Protein AF-A0A1W2CJZ3-F1 (afdb_monomer_lite)

pLDDT: mean 82.36, std 19.05, range [42.72, 98.31]

Organism: Kibdelosporangium aridum (NCBI:txid2030)

Sequence (110 aa):
MRRKLAALVASVISVGTIMIGLPASARDLPPPYCDAYRYSILAGQGISVFCDYLPYPPYLYRVVAHCAAGSSFWYELGYWVEPGFGPSSAECQGGLLSVARVVGYHVDER

Structure (mmCIF, N/CA/C/O backbone):
data_AF-A0A1W2CJZ3-F1
#
_entry.id   AF-A0A1W2CJZ3-F1
#
loop_
_atom_site.group_PDB
_atom_site.id
_atom_site.type_symbol
_atom_site.label_atom_id
_atom_site.label_alt_id
_atom_site.label_comp_id
_atom_site.label_asym_id
_atom_site.label_entity_id
_atom_site.label_seq_id
_atom_site.pdbx_PDB_ins_code
_atom_site.Cartn_x
_atom_site.Cartn_y
_atom_site.Cartn_z
_atom_site.occupancy
_atom_site.B_iso_or_equiv
_atom_site.auth_seq_id
_atom_site.auth_comp_id
_atom_site.auth_asym_id
_atom_site.auth_atom_id
_atom_site.pdbx_PDB_model_num
ATOM 1 N N . MET A 1 1 ? -65.557 4.217 38.313 1.00 42.72 1 MET A N 1
ATOM 2 C CA . MET A 1 1 ? -66.080 2.884 37.924 1.00 42.72 1 MET A CA 1
ATOM 3 C C . MET A 1 1 ? -66.095 2.755 36.403 1.00 42.72 1 MET A C 1
ATOM 5 O O . MET A 1 1 ? -66.741 3.588 35.786 1.00 42.72 1 MET A O 1
ATOM 9 N N . ARG A 1 2 ? -65.429 1.720 35.850 1.00 43.03 2 ARG A N 1
ATOM 10 C CA . ARG A 1 2 ? -65.629 0.999 34.555 1.00 43.03 2 ARG A CA 1
ATOM 11 C C . ARG A 1 2 ? -64.253 0.556 34.013 1.00 43.03 2 ARG A C 1
ATOM 13 O O . ARG A 1 2 ? -63.456 1.393 33.635 1.00 43.03 2 ARG A O 1
ATOM 20 N N . ARG A 1 3 ? -63.850 -0.687 34.322 1.00 46.97 3 ARG A N 1
ATOM 21 C CA . ARG A 1 3 ? -63.852 -1.905 33.463 1.00 46.97 3 ARG A CA 1
ATOM 22 C C . ARG A 1 3 ? -62.610 -1.955 32.549 1.00 46.97 3 ARG A C 1
ATOM 24 O O . ARG A 1 3 ? -62.502 -1.138 31.657 1.00 46.97 3 ARG A O 1
ATOM 31 N N . LYS A 1 4 ? -61.572 -2.724 32.906 1.00 43.94 4 LYS A N 1
ATOM 32 C CA . LYS A 1 4 ? -61.322 -4.176 32.672 1.00 43.94 4 LYS A CA 1
ATOM 33 C C . LYS A 1 4 ? -60.447 -4.419 31.417 1.00 43.94 4 LYS A C 1
ATOM 35 O O . LYS A 1 4 ? -60.935 -4.281 30.311 1.00 43.94 4 LYS A O 1
ATOM 40 N N . LEU A 1 5 ? -59.192 -4.805 31.683 1.00 55.06 5 LEU A N 1
ATOM 41 C CA . LEU A 1 5 ? -58.368 -5.885 31.097 1.00 55.06 5 LEU A CA 1
ATOM 42 C C . LEU A 1 5 ? -58.292 -6.137 29.567 1.00 55.06 5 LEU A C 1
ATOM 44 O O . LEU A 1 5 ? -59.279 -6.510 28.948 1.00 55.06 5 LEU A O 1
ATOM 48 N N . ALA A 1 6 ? -57.023 -6.192 29.119 1.00 47.50 6 ALA A N 1
ATOM 49 C CA . ALA A 1 6 ? -56.370 -7.230 28.290 1.00 47.50 6 ALA A CA 1
ATOM 50 C C . ALA A 1 6 ? -56.423 -7.180 26.745 1.00 47.50 6 ALA A C 1
ATOM 52 O O . ALA A 1 6 ? -57.496 -7.189 26.157 1.00 47.50 6 ALA A O 1
ATOM 53 N N . ALA A 1 7 ? -55.227 -7.252 26.127 1.00 50.38 7 ALA A N 1
ATOM 54 C CA . ALA A 1 7 ? -54.769 -8.231 25.106 1.00 50.38 7 ALA A CA 1
ATOM 55 C C . ALA A 1 7 ? -53.550 -7.638 24.348 1.00 50.38 7 ALA A C 1
ATOM 57 O O . ALA A 1 7 ? -53.661 -6.585 23.738 1.00 50.38 7 ALA A O 1
ATOM 58 N N . LEU A 1 8 ? -52.310 -8.080 24.598 1.00 47.00 8 LEU A N 1
ATOM 59 C CA . LEU A 1 8 ? -51.578 -9.183 23.940 1.00 47.00 8 LEU A CA 1
ATOM 60 C C . LEU A 1 8 ? -51.325 -9.009 22.421 1.00 47.00 8 LEU A C 1
ATOM 62 O O . LEU A 1 8 ? -52.193 -9.280 21.606 1.00 47.00 8 LEU A O 1
ATOM 66 N N . VAL A 1 9 ? -50.073 -8.625 22.118 1.00 51.00 9 VAL A N 1
ATOM 67 C CA . VAL A 1 9 ? -49.121 -9.194 21.132 1.00 51.00 9 VAL A CA 1
ATOM 68 C C . VAL A 1 9 ? -49.559 -9.371 19.670 1.00 51.00 9 VAL A C 1
ATOM 70 O O . VAL A 1 9 ? -50.366 -10.232 19.351 1.00 51.00 9 VAL A O 1
ATOM 73 N N . ALA A 1 10 ? -48.816 -8.721 18.766 1.00 47.12 10 ALA A N 1
ATOM 74 C CA . ALA A 1 10 ? -48.347 -9.354 17.531 1.00 47.12 10 ALA A CA 1
ATOM 75 C C . ALA A 1 10 ? -47.048 -8.677 17.064 1.00 47.12 10 ALA A C 1
ATOM 77 O O . ALA A 1 10 ? -47.034 -7.552 16.568 1.00 47.12 10 ALA A O 1
ATOM 78 N N . SER A 1 11 ? -45.942 -9.379 17.284 1.00 53.19 11 SER A N 1
ATOM 79 C CA . SER A 1 11 ? -44.622 -9.096 16.738 1.00 53.19 11 SER A CA 1
ATOM 80 C C . SER A 1 11 ? -44.643 -9.222 15.215 1.00 53.19 11 SER A C 1
ATOM 82 O O . SER A 1 11 ? -44.930 -10.304 14.703 1.00 53.19 11 SER A O 1
ATOM 84 N N . VAL A 1 12 ? -44.264 -8.172 14.492 1.00 53.59 12 VAL A N 1
ATOM 85 C CA . VAL A 1 12 ? -43.837 -8.310 13.094 1.00 53.59 12 VAL A CA 1
ATOM 86 C C . VAL A 1 12 ? -42.325 -8.144 13.083 1.00 53.59 12 VAL A C 1
ATOM 88 O O . VAL A 1 12 ? -41.792 -7.053 12.907 1.00 53.59 12 VAL A O 1
ATOM 91 N N . ILE A 1 13 ? -41.626 -9.246 13.361 1.00 52.94 13 ILE A N 1
ATOM 92 C CA . ILE A 1 13 ? -40.206 -9.365 13.035 1.00 52.94 13 ILE A CA 1
ATOM 93 C C . ILE A 1 13 ? -40.178 -9.558 11.525 1.00 52.94 13 ILE A C 1
ATOM 95 O O . ILE A 1 13 ? -40.340 -10.668 11.021 1.00 52.94 13 ILE A O 1
ATOM 99 N N . SER A 1 14 ? -40.047 -8.453 10.798 1.00 52.81 14 SER A N 1
ATOM 100 C CA . SER A 1 14 ? -39.693 -8.493 9.388 1.00 52.81 14 SER A CA 1
ATOM 101 C C . SER A 1 14 ? -38.307 -9.120 9.302 1.00 52.81 14 SER A C 1
ATOM 103 O O . SER A 1 14 ? -37.298 -8.449 9.515 1.00 52.81 14 SER A O 1
ATOM 105 N N . VAL A 1 15 ? -38.259 -10.426 9.038 1.00 52.69 15 VAL A N 1
ATOM 106 C CA . VAL A 1 15 ? -37.045 -11.136 8.633 1.00 52.69 15 VAL A CA 1
ATOM 107 C C . VAL A 1 15 ? -36.711 -10.640 7.228 1.00 52.69 15 VA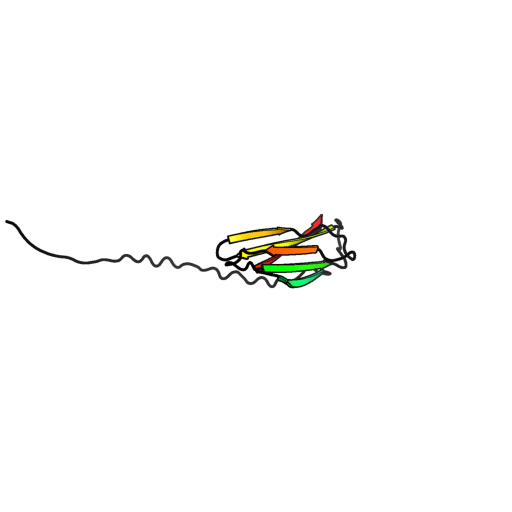L A C 1
ATOM 109 O O . VAL A 1 15 ? -36.978 -11.293 6.225 1.00 52.69 15 VAL A O 1
ATOM 112 N N . GLY A 1 16 ? -36.188 -9.417 7.153 1.00 52.91 16 GLY A N 1
ATOM 113 C CA . GLY A 1 16 ? -35.428 -8.973 6.005 1.00 52.91 16 GLY A CA 1
ATOM 114 C C . GLY A 1 16 ? -34.202 -9.862 5.974 1.00 52.91 16 GLY A C 1
ATOM 115 O O . GLY A 1 16 ? -33.357 -9.780 6.861 1.00 52.91 16 GLY A O 1
ATOM 116 N N . THR A 1 17 ? -34.156 -10.770 5.008 1.00 55.91 17 THR A N 1
ATOM 117 C CA . THR A 1 17 ? -32.970 -11.550 4.681 1.00 55.91 17 THR A CA 1
ATOM 118 C C . THR A 1 17 ? -31.823 -10.576 4.458 1.00 55.91 17 THR A C 1
ATOM 120 O O . THR A 1 17 ? -31.705 -9.970 3.392 1.00 55.91 17 THR A O 1
ATOM 123 N N . ILE A 1 18 ? -31.009 -10.382 5.495 1.00 57.59 18 ILE A N 1
ATOM 124 C CA . ILE A 1 18 ? -29.726 -9.710 5.390 1.00 57.59 18 ILE A CA 1
ATOM 125 C C . ILE A 1 18 ? -28.907 -10.637 4.502 1.00 57.59 18 ILE A C 1
ATOM 127 O O . ILE A 1 18 ? -28.397 -11.662 4.952 1.00 57.59 18 ILE A O 1
ATOM 131 N N . MET A 1 19 ? -28.845 -10.311 3.214 1.00 51.09 19 MET A N 1
ATOM 132 C CA . MET A 1 19 ? -27.835 -10.846 2.319 1.00 51.09 19 MET A CA 1
ATOM 133 C C . MET A 1 19 ? -26.515 -10.281 2.832 1.00 51.09 19 MET A C 1
ATOM 135 O O . MET A 1 19 ? -26.064 -9.225 2.394 1.00 51.09 19 MET A O 1
ATOM 139 N N . ILE A 1 20 ? -25.935 -10.939 3.839 1.00 57.19 20 ILE A N 1
ATOM 140 C CA . ILE A 1 20 ? -24.546 -10.731 4.220 1.00 57.19 20 ILE A CA 1
ATOM 141 C C . ILE A 1 20 ? -23.776 -11.281 3.026 1.00 57.19 20 ILE A C 1
ATOM 143 O O . ILE A 1 20 ? -23.480 -12.473 2.959 1.00 57.19 20 ILE A O 1
ATOM 147 N N . GLY A 1 21 ? -23.563 -10.435 2.017 1.00 51.84 21 GLY A N 1
ATOM 148 C CA . GLY A 1 21 ? -22.595 -10.716 0.979 1.00 51.84 21 GLY A CA 1
ATOM 149 C C . GLY A 1 21 ? -21.290 -10.962 1.712 1.00 51.84 21 GLY A C 1
ATOM 150 O O . GLY A 1 21 ? -20.707 -10.032 2.265 1.00 51.84 21 GLY A O 1
ATOM 151 N N . LEU A 1 22 ? -20.889 -12.230 1.807 1.00 50.12 22 LEU A N 1
ATOM 152 C CA . LEU A 1 22 ? -19.534 -12.573 2.199 1.00 50.12 22 LEU A CA 1
ATOM 153 C C . LEU A 1 22 ? -18.633 -11.714 1.310 1.00 50.12 22 LEU A C 1
ATOM 155 O O . LEU A 1 22 ? -18.875 -11.692 0.096 1.00 50.12 22 LEU A O 1
ATOM 159 N N . PRO A 1 23 ? -17.653 -10.979 1.864 1.00 55.16 23 PRO A N 1
ATOM 160 C CA . PRO A 1 23 ? -16.684 -10.329 1.010 1.00 55.16 23 PRO A CA 1
ATOM 161 C C . PRO A 1 23 ? -16.099 -11.457 0.174 1.00 55.16 23 PRO A C 1
ATOM 163 O O . PRO A 1 23 ? -15.552 -12.420 0.725 1.00 55.16 23 PRO A O 1
ATOM 166 N N . ALA A 1 24 ? -16.321 -11.401 -1.142 1.00 48.66 24 ALA A N 1
ATOM 167 C CA . ALA A 1 24 ? -15.631 -12.277 -2.061 1.00 48.66 24 ALA A CA 1
ATOM 168 C C . ALA A 1 24 ? -14.168 -12.112 -1.684 1.00 48.66 24 ALA A C 1
ATOM 170 O O . ALA A 1 24 ? -13.629 -11.009 -1.765 1.00 48.66 24 ALA A O 1
ATOM 171 N N . SER A 1 2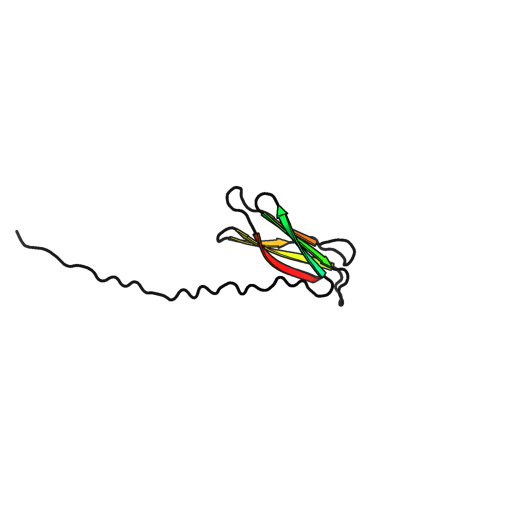5 ? -13.586 -13.163 -1.112 1.00 49.22 25 SER A N 1
ATOM 172 C CA . SER A 1 25 ? -12.197 -13.152 -0.697 1.00 49.22 25 SER A CA 1
ATOM 173 C C . SER A 1 25 ? -11.419 -13.189 -1.997 1.00 49.22 25 SER A C 1
ATOM 175 O O . SER A 1 25 ? -11.038 -14.255 -2.476 1.00 49.22 25 SER A O 1
ATOM 177 N N . ALA A 1 26 ? -11.311 -12.026 -2.639 1.00 48.53 26 ALA A N 1
ATOM 178 C CA . ALA A 1 26 ? -10.367 -11.794 -3.696 1.00 48.53 26 ALA A CA 1
ATOM 179 C C . ALA A 1 26 ? -9.042 -12.205 -3.077 1.00 48.53 26 ALA A C 1
ATOM 181 O O . ALA A 1 26 ? -8.589 -11.634 -2.085 1.00 48.53 26 ALA A O 1
ATOM 182 N N . ARG A 1 27 ? -8.493 -13.311 -3.575 1.00 53.94 27 ARG A N 1
ATOM 183 C CA . ARG A 1 27 ? -7.098 -13.614 -3.328 1.00 53.94 27 ARG A CA 1
ATOM 184 C C . ARG A 1 27 ? -6.365 -12.363 -3.778 1.00 53.94 27 ARG A C 1
ATOM 186 O O . ARG A 1 27 ? -6.470 -11.989 -4.942 1.00 53.94 27 ARG A O 1
ATOM 193 N N . ASP A 1 28 ? -5.716 -11.734 -2.817 1.00 67.75 28 ASP A N 1
ATOM 194 C CA . ASP A 1 28 ? -4.714 -10.692 -2.960 1.00 67.75 28 ASP A CA 1
ATOM 195 C C . ASP A 1 28 ? -3.581 -11.236 -3.842 1.00 67.75 28 ASP A C 1
ATOM 197 O O . ASP A 1 28 ? -2.536 -11.671 -3.362 1.00 67.75 28 ASP A O 1
ATOM 201 N N . LEU A 1 29 ? -3.859 -11.378 -5.135 1.00 79.50 29 LEU A N 1
ATOM 202 C CA . LEU A 1 29 ? -2.907 -11.869 -6.106 1.00 79.50 29 LEU A CA 1
ATOM 203 C C . LEU A 1 29 ? -2.147 -10.643 -6.601 1.00 79.50 29 LEU A C 1
ATOM 205 O O . LEU A 1 29 ? -2.781 -9.735 -7.151 1.00 79.50 29 LEU A O 1
ATOM 209 N N . PRO A 1 30 ? -0.825 -10.584 -6.394 1.00 84.12 30 PRO A N 1
ATOM 210 C CA . PRO A 1 30 ? -0.062 -9.461 -6.887 1.00 84.12 30 PRO A CA 1
ATOM 211 C C . PRO A 1 30 ? -0.155 -9.387 -8.414 1.00 84.12 30 PRO A C 1
ATOM 213 O O . PRO A 1 30 ? -0.350 -10.414 -9.078 1.00 84.12 30 PRO A O 1
ATOM 216 N N . PRO A 1 31 ? -0.030 -8.174 -8.980 1.00 84.81 31 PRO A N 1
ATOM 217 C CA . PRO A 1 31 ? 0.134 -8.020 -10.415 1.00 84.81 31 PRO A CA 1
ATOM 218 C C . PRO A 1 31 ? 1.304 -8.878 -10.930 1.00 84.81 31 PRO A C 1
ATOM 220 O O . PRO A 1 31 ? 2.222 -9.191 -10.166 1.00 84.81 31 PRO A O 1
ATOM 223 N N . PRO A 1 32 ? 1.307 -9.263 -12.218 1.00 87.12 32 PRO A N 1
ATOM 224 C CA . PRO A 1 32 ? 2.454 -9.934 -12.818 1.00 87.12 32 PRO A CA 1
ATOM 225 C C . PRO A 1 32 ? 3.750 -9.157 -12.559 1.00 87.12 32 PRO A C 1
ATOM 227 O O . PRO A 1 32 ? 3.747 -7.933 -12.642 1.00 87.12 32 PRO A O 1
ATOM 230 N N . TYR A 1 33 ? 4.846 -9.874 -12.290 1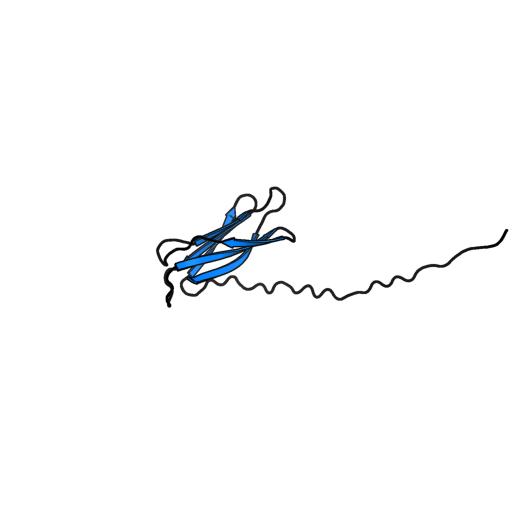.00 90.25 33 TYR A N 1
ATOM 231 C CA . TYR A 1 33 ? 6.170 -9.300 -11.981 1.00 90.25 33 TYR A CA 1
ATOM 232 C C . TYR A 1 33 ? 6.250 -8.501 -10.674 1.00 90.25 33 TYR A C 1
ATOM 234 O O . TYR A 1 33 ? 7.244 -7.813 -10.435 1.00 90.25 33 TYR A O 1
ATOM 242 N N . CYS A 1 34 ? 5.225 -8.609 -9.829 1.00 92.50 34 CYS A N 1
ATOM 243 C CA . CYS A 1 34 ? 5.236 -8.073 -8.485 1.00 92.50 34 CYS A CA 1
ATOM 244 C C . CYS A 1 34 ? 5.071 -9.188 -7.453 1.00 92.50 34 CYS A C 1
ATOM 246 O O . CYS A 1 34 ? 4.331 -10.151 -7.655 1.00 92.50 34 CYS A O 1
ATOM 248 N N . ASP A 1 35 ? 5.699 -8.988 -6.305 1.00 94.75 35 ASP A N 1
ATOM 249 C CA . ASP A 1 35 ? 5.508 -9.761 -5.092 1.00 94.75 35 ASP A CA 1
ATOM 250 C C . ASP A 1 35 ? 4.913 -8.860 -4.014 1.00 94.75 35 ASP A C 1
ATOM 252 O O . ASP A 1 35 ? 5.245 -7.679 -3.899 1.00 94.75 35 ASP A O 1
ATOM 256 N N . ALA A 1 36 ? 4.022 -9.419 -3.201 1.00 95.38 36 ALA A N 1
ATOM 257 C CA . ALA A 1 36 ? 3.398 -8.706 -2.099 1.00 95.38 36 ALA A CA 1
ATOM 258 C C . ALA A 1 36 ? 3.533 -9.505 -0.808 1.00 95.38 36 ALA A C 1
ATOM 260 O O . ALA A 1 36 ? 3.223 -10.697 -0.766 1.00 95.38 36 ALA A O 1
ATOM 261 N N . TYR A 1 37 ? 3.944 -8.835 0.266 1.00 94.69 37 TYR A N 1
ATOM 262 C CA . TYR A 1 37 ? 3.983 -9.423 1.596 1.00 94.69 37 TYR A CA 1
ATOM 263 C C . TYR A 1 37 ? 3.259 -8.533 2.603 1.00 94.69 37 TYR A C 1
ATOM 265 O O . TYR A 1 37 ? 3.420 -7.313 2.647 1.00 94.69 37 TYR A O 1
ATOM 273 N N . ARG A 1 38 ? 2.445 -9.168 3.446 1.00 95.94 38 ARG A N 1
ATOM 274 C CA . ARG A 1 38 ? 1.803 -8.516 4.588 1.00 95.94 38 ARG A CA 1
ATOM 275 C C . ARG A 1 38 ? 2.662 -8.726 5.830 1.00 95.94 38 ARG A C 1
ATOM 277 O O . ARG A 1 38 ? 3.227 -9.803 6.018 1.00 95.94 38 ARG A O 1
ATOM 284 N N . TYR A 1 39 ? 2.728 -7.723 6.692 1.00 96.81 39 TYR A N 1
ATOM 285 C CA . TYR A 1 39 ? 3.476 -7.770 7.944 1.00 96.81 39 TYR A CA 1
ATOM 286 C C . TYR A 1 39 ? 2.660 -7.170 9.090 1.00 96.81 39 TYR A C 1
ATOM 288 O O . TYR A 1 39 ? 1.729 -6.396 8.879 1.00 96.81 39 TYR A O 1
ATOM 296 N N . SER A 1 40 ? 2.972 -7.564 10.322 1.00 96.56 40 SER A N 1
ATOM 297 C CA . SER A 1 40 ? 2.289 -7.058 11.517 1.00 96.56 40 SER A CA 1
ATOM 298 C C . SER A 1 40 ? 3.033 -5.854 12.089 1.00 96.56 40 SER A C 1
ATOM 300 O O . SER A 1 40 ? 4.261 -5.859 12.139 1.00 96.56 40 SER A O 1
ATOM 302 N N . ILE A 1 41 ? 2.287 -4.865 12.579 1.00 95.88 41 ILE A N 1
ATOM 303 C CA . ILE A 1 41 ? 2.806 -3.695 13.302 1.00 95.88 41 ILE A CA 1
ATOM 304 C C . ILE A 1 41 ? 2.037 -3.517 14.615 1.00 95.88 41 ILE A C 1
ATOM 306 O O . ILE A 1 41 ? 1.042 -4.204 14.872 1.00 95.88 41 ILE A O 1
ATOM 310 N N . LEU A 1 42 ? 2.491 -2.610 15.483 1.00 94.50 42 LEU A N 1
ATOM 311 C CA . LEU A 1 42 ? 1.780 -2.327 16.728 1.00 94.50 42 LEU A CA 1
ATOM 312 C C . LEU A 1 42 ? 0.385 -1.769 16.414 1.00 94.50 42 LEU A C 1
ATOM 314 O O . LEU A 1 42 ? 0.265 -0.731 15.773 1.00 94.50 42 LEU A O 1
ATOM 318 N N . ALA A 1 43 ? -0.654 -2.451 16.903 1.00 94.75 43 ALA A N 1
ATOM 319 C CA . ALA A 1 43 ? -2.059 -2.113 16.659 1.00 94.75 43 ALA A CA 1
ATOM 320 C C . ALA A 1 43 ? -2.471 -2.080 15.170 1.00 94.75 43 ALA A C 1
ATOM 322 O O . ALA A 1 43 ? -3.457 -1.430 14.822 1.00 94.75 43 ALA A O 1
ATOM 323 N N . GLY A 1 44 ? -1.780 -2.810 14.289 1.00 96.75 44 GLY A N 1
ATOM 324 C CA . GLY A 1 44 ? -2.075 -2.751 12.859 1.00 96.75 44 GLY A CA 1
ATOM 325 C C . GLY A 1 44 ? -1.466 -3.865 12.014 1.00 96.75 44 GLY A C 1
ATOM 326 O O . GLY A 1 44 ? -0.862 -4.818 12.515 1.00 96.75 44 GLY A O 1
ATOM 327 N N . GLN A 1 45 ? -1.591 -3.696 10.701 1.00 97.88 45 GLN A N 1
ATOM 328 C CA . GLN A 1 45 ? -0.887 -4.486 9.694 1.00 97.88 45 GLN A CA 1
ATOM 329 C C . GLN A 1 45 ? -0.390 -3.576 8.577 1.00 97.88 45 GLN A C 1
ATOM 331 O O . GLN A 1 45 ? -1.065 -2.619 8.208 1.00 97.88 45 GLN A O 1
ATOM 336 N N . GLY A 1 46 ? 0.761 -3.911 8.013 1.00 97.75 46 GLY A N 1
ATOM 337 C CA . GLY A 1 46 ? 1.273 -3.304 6.799 1.00 97.75 46 GLY A CA 1
ATOM 338 C C . GLY A 1 46 ? 1.234 -4.268 5.625 1.00 97.75 46 GLY A C 1
ATOM 339 O O . GLY A 1 46 ? 1.131 -5.491 5.782 1.00 97.75 46 GLY A O 1
ATOM 340 N N . ILE A 1 47 ? 1.326 -3.698 4.435 1.00 97.69 47 ILE A N 1
ATOM 341 C CA . ILE A 1 47 ? 1.591 -4.420 3.202 1.00 97.69 47 ILE A CA 1
ATOM 342 C C . ILE A 1 47 ? 2.716 -3.725 2.459 1.00 97.69 47 ILE A C 1
ATOM 344 O O . ILE A 1 47 ? 2.794 -2.500 2.421 1.00 97.69 47 ILE A O 1
ATOM 348 N N . SER A 1 48 ? 3.586 -4.531 1.879 1.00 97.50 48 SER A N 1
ATOM 349 C CA . SER A 1 48 ? 4.693 -4.083 1.064 1.00 97.50 48 SER A CA 1
ATOM 350 C C . SER A 1 48 ? 4.648 -4.833 -0.254 1.00 97.50 48 SER A C 1
ATOM 352 O O . SER A 1 48 ? 4.488 -6.056 -0.275 1.00 97.50 48 SER A O 1
ATOM 354 N N . VAL A 1 49 ? 4.719 -4.083 -1.346 1.00 96.44 49 VAL A N 1
ATOM 355 C CA . VAL A 1 49 ? 4.701 -4.605 -2.709 1.00 96.44 49 VAL A CA 1
ATOM 356 C C . VAL A 1 49 ? 6.001 -4.216 -3.374 1.00 96.44 49 VAL A C 1
ATOM 358 O O . VAL A 1 49 ? 6.388 -3.050 -3.350 1.00 96.44 49 VAL A O 1
ATOM 361 N N . PHE A 1 50 ? 6.656 -5.196 -3.973 1.00 95.88 50 PHE A N 1
ATOM 362 C CA . PHE A 1 50 ? 7.854 -5.014 -4.765 1.00 95.88 50 PHE A CA 1
ATOM 363 C C . PHE A 1 50 ? 7.570 -5.460 -6.192 1.00 95.88 50 PHE A C 1
ATOM 365 O O . PHE A 1 50 ? 7.103 -6.575 -6.392 1.00 95.88 50 PHE A O 1
ATOM 372 N N . CYS A 1 51 ? 7.839 -4.601 -7.169 1.00 94.12 51 CYS A N 1
ATOM 373 C CA . CYS A 1 51 ? 7.730 -4.941 -8.584 1.00 94.12 51 CYS A CA 1
ATOM 374 C C . CYS A 1 51 ? 9.116 -4.892 -9.228 1.00 94.12 51 CYS A C 1
ATOM 376 O O . CYS A 1 51 ? 9.793 -3.865 -9.157 1.00 94.12 51 CYS A O 1
ATOM 378 N N . ASP A 1 52 ? 9.524 -5.981 -9.878 1.00 92.44 52 ASP A N 1
ATOM 379 C CA . ASP A 1 52 ? 10.785 -6.052 -10.627 1.00 92.44 52 ASP A CA 1
ATOM 380 C C . ASP A 1 52 ? 10.688 -5.319 -11.968 1.00 92.44 52 ASP A C 1
ATOM 382 O O . ASP A 1 52 ? 11.659 -4.743 -12.458 1.00 92.44 52 ASP A O 1
ATOM 386 N N . TYR A 1 53 ? 9.507 -5.356 -12.584 1.00 88.00 53 TYR A N 1
ATOM 387 C CA . TYR A 1 53 ? 9.286 -4.854 -13.931 1.00 88.00 53 TYR A CA 1
ATOM 388 C C . TYR A 1 53 ? 7.822 -4.466 -14.149 1.00 88.00 53 TYR A C 1
ATOM 390 O O . TYR A 1 53 ? 6.924 -5.162 -13.685 1.00 88.00 53 TYR A O 1
ATOM 398 N N . LEU A 1 54 ? 7.581 -3.393 -14.912 1.00 85.50 54 LEU A N 1
ATOM 399 C CA . LEU A 1 54 ? 6.252 -3.022 -15.407 1.00 85.50 54 LEU A CA 1
ATOM 400 C C . LEU A 1 54 ? 6.283 -2.888 -16.939 1.00 85.50 54 LEU A C 1
ATOM 402 O O . LEU A 1 54 ? 7.152 -2.193 -17.472 1.00 85.50 54 LEU A O 1
ATOM 406 N N . PRO A 1 55 ? 5.373 -3.568 -17.665 1.00 79.25 55 PRO A N 1
ATOM 407 C CA . PRO A 1 55 ? 5.465 -3.725 -19.118 1.00 79.25 55 PRO A CA 1
ATOM 408 C C . PRO A 1 55 ? 5.146 -2.468 -19.926 1.00 79.25 55 PRO A C 1
ATOM 410 O O . PRO A 1 55 ? 5.601 -2.349 -21.064 1.00 79.25 55 PRO A O 1
ATOM 413 N N . TYR A 1 56 ? 4.372 -1.539 -19.370 1.00 74.19 56 TYR A N 1
ATOM 414 C CA . TYR A 1 56 ? 3.965 -0.324 -20.062 1.00 74.19 56 TYR A CA 1
ATOM 415 C C . TYR A 1 56 ? 4.345 0.893 -19.236 1.00 74.19 56 TYR A C 1
ATOM 417 O O . TYR A 1 56 ? 4.246 0.838 -18.011 1.00 74.19 56 TYR A O 1
ATOM 425 N N . PRO A 1 57 ? 4.753 2.004 -19.877 1.00 73.25 57 PRO A N 1
ATOM 426 C CA . PRO A 1 57 ? 4.765 3.257 -19.172 1.00 73.25 57 PRO A CA 1
ATOM 427 C C . PRO A 1 57 ? 3.340 3.517 -18.657 1.00 73.25 57 PRO A C 1
ATOM 429 O O . PRO A 1 57 ? 2.369 3.366 -19.407 1.00 73.25 57 PRO A O 1
ATOM 432 N N . PRO A 1 58 ? 3.235 3.922 -17.396 1.00 64.75 58 PRO A N 1
ATOM 433 C CA . PRO A 1 58 ? 4.309 4.646 -16.732 1.00 64.75 58 PRO A CA 1
ATOM 434 C C . PRO A 1 58 ? 5.092 3.866 -15.649 1.00 64.75 58 PRO A C 1
ATOM 436 O O . PRO A 1 58 ? 4.627 2.876 -15.098 1.00 64.75 58 PRO A O 1
ATOM 439 N N . TYR A 1 59 ? 6.342 4.289 -15.408 1.00 82.81 59 TYR A N 1
ATOM 440 C CA . TYR A 1 59 ? 7.362 3.507 -14.687 1.00 82.81 59 TYR A CA 1
ATOM 441 C C . TYR A 1 59 ? 7.366 3.698 -13.169 1.00 82.81 59 TYR A C 1
ATOM 443 O O . TYR A 1 59 ? 8.321 3.272 -12.529 1.00 82.81 59 TYR A O 1
ATOM 451 N N . LEU A 1 60 ? 6.378 4.371 -12.579 1.00 93.38 60 LEU A N 1
ATOM 452 C CA . LEU A 1 60 ? 6.262 4.445 -11.128 1.00 93.38 60 LEU A CA 1
ATOM 453 C C . LEU A 1 60 ? 5.057 3.652 -10.669 1.00 93.38 60 LEU A C 1
ATOM 455 O O . LEU A 1 60 ? 3.985 3.711 -11.268 1.00 93.38 60 LEU A O 1
ATOM 459 N N . TYR A 1 61 ? 5.229 2.968 -9.547 1.00 94.50 61 TYR A N 1
ATOM 460 C CA . TYR A 1 61 ? 4.149 2.256 -8.894 1.00 94.50 61 TYR A CA 1
ATOM 461 C C . TYR A 1 61 ? 4.055 2.614 -7.425 1.00 94.50 61 TYR A C 1
ATOM 463 O O . TYR A 1 61 ? 5.039 2.999 -6.788 1.00 94.50 61 TYR A O 1
ATOM 471 N N . ARG A 1 62 ? 2.855 2.470 -6.873 1.00 96.00 62 ARG A N 1
ATOM 472 C CA . ARG A 1 62 ? 2.653 2.471 -5.426 1.00 96.00 62 ARG A CA 1
ATOM 473 C C . ARG A 1 62 ? 1.611 1.447 -5.029 1.00 96.00 62 ARG A C 1
ATOM 475 O O . ARG A 1 62 ? 0.648 1.218 -5.757 1.00 96.00 62 ARG A O 1
ATOM 482 N N . VAL A 1 63 ? 1.758 0.885 -3.838 1.00 96.62 63 VAL A N 1
ATOM 483 C CA . VAL A 1 63 ? 0.681 0.108 -3.229 1.00 96.62 63 VAL A CA 1
ATOM 484 C C . VAL A 1 63 ? -0.379 1.047 -2.655 1.00 96.62 63 VAL A C 1
ATOM 486 O O . VAL A 1 63 ? -0.064 2.080 -2.064 1.00 96.62 63 VAL A O 1
ATOM 489 N N . VAL A 1 64 ? -1.642 0.666 -2.795 1.00 97.25 64 VAL A N 1
ATOM 490 C CA . VAL A 1 64 ? -2.768 1.271 -2.089 1.00 97.25 64 VAL A CA 1
ATOM 491 C C . VAL A 1 64 ? -3.419 0.193 -1.235 1.00 97.25 64 VAL A C 1
ATOM 493 O O . VAL A 1 64 ? -4.103 -0.701 -1.743 1.00 97.25 64 VAL A O 1
ATOM 496 N N . ALA A 1 65 ? -3.189 0.267 0.073 1.00 97.81 65 ALA A N 1
ATOM 497 C CA . ALA A 1 65 ? -3.731 -0.672 1.042 1.00 97.81 65 ALA A CA 1
ATOM 498 C C . ALA A 1 65 ? -5.185 -0.325 1.366 1.00 97.81 65 ALA A C 1
ATOM 500 O O . ALA A 1 65 ? -5.527 0.831 1.605 1.00 97.81 65 ALA A O 1
ATOM 501 N N . HIS A 1 66 ? -6.048 -1.337 1.391 1.00 97.25 66 HIS A N 1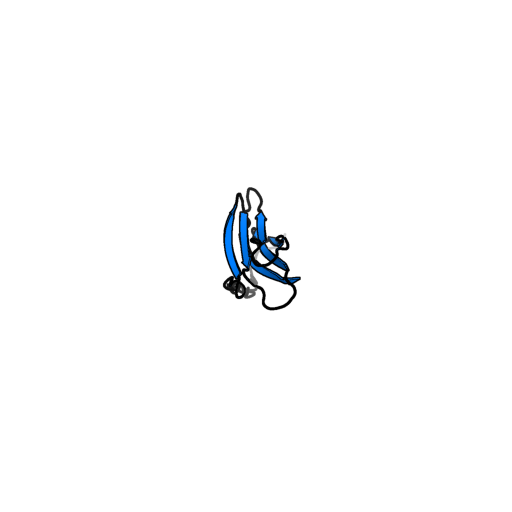
ATOM 502 C CA . HIS A 1 66 ? -7.424 -1.216 1.859 1.00 97.25 66 HIS A CA 1
ATOM 503 C C . HIS A 1 66 ? -7.441 -1.617 3.329 1.00 97.25 66 HIS A C 1
ATOM 505 O O . HIS A 1 66 ? -7.178 -2.773 3.669 1.00 97.25 66 HIS A O 1
ATOM 511 N N . CYS A 1 67 ? -7.728 -0.659 4.198 1.00 97.31 67 CYS A N 1
ATOM 512 C CA . CYS A 1 67 ? -7.646 -0.818 5.639 1.00 97.31 67 CYS A CA 1
ATOM 513 C C . CYS A 1 67 ? -9.031 -0.979 6.257 1.00 97.31 67 CYS A C 1
ATOM 515 O O . CYS A 1 67 ? -9.990 -0.323 5.844 1.00 97.31 67 CYS A O 1
ATOM 517 N N . ALA A 1 68 ? -9.126 -1.830 7.279 1.00 97.00 68 ALA A N 1
ATOM 518 C CA . ALA A 1 68 ? -10.330 -1.951 8.088 1.00 97.00 68 ALA A CA 1
ATOM 519 C C . ALA A 1 68 ? -10.017 -2.081 9.581 1.00 97.00 68 ALA A C 1
ATOM 521 O O . ALA A 1 68 ? -9.104 -2.811 9.975 1.00 97.00 68 ALA A O 1
ATOM 522 N N . ALA A 1 69 ? -10.833 -1.432 10.409 1.00 96.25 69 ALA A N 1
ATOM 523 C CA . ALA A 1 69 ? -10.856 -1.604 11.859 1.00 96.25 69 ALA A CA 1
ATOM 524 C C . ALA A 1 69 ? -12.309 -1.549 12.356 1.00 96.25 69 ALA A C 1
ATOM 526 O O . ALA A 1 69 ? -12.957 -0.501 12.329 1.00 96.25 69 ALA A O 1
ATOM 527 N N . GLY A 1 70 ? -12.850 -2.694 12.782 1.00 91.06 70 GLY A N 1
ATOM 528 C CA . GLY A 1 70 ? -14.269 -2.812 13.129 1.00 91.06 70 GLY A CA 1
ATOM 529 C C . GLY A 1 70 ? -15.172 -2.518 11.926 1.00 91.06 70 GLY A C 1
ATOM 530 O O . GLY A 1 70 ? -15.123 -3.237 10.933 1.00 91.06 70 GLY A O 1
ATOM 531 N N . SER A 1 71 ? -15.993 -1.470 12.026 1.00 91.12 71 SER A N 1
ATOM 532 C CA . SER A 1 71 ? -16.881 -0.992 10.954 1.00 91.12 71 SER A CA 1
ATOM 533 C C . SER A 1 71 ? -16.296 0.162 10.127 1.00 91.12 71 SER A C 1
ATOM 535 O O . SER A 1 71 ? -16.994 0.700 9.270 1.00 91.12 71 SER A O 1
ATOM 537 N N . SER A 1 72 ? -15.059 0.579 10.405 1.00 93.56 72 SER A N 1
ATOM 538 C CA . SER A 1 72 ? -14.379 1.664 9.691 1.00 93.56 72 SER A CA 1
ATOM 539 C C . SER A 1 72 ? -13.526 1.112 8.553 1.00 93.56 72 SER A C 1
ATOM 541 O O . SER A 1 72 ? -12.807 0.132 8.752 1.00 93.56 72 SER A O 1
ATOM 543 N N . PHE A 1 73 ? -13.569 1.781 7.398 1.00 96.25 73 PHE A N 1
ATOM 544 C CA . PHE A 1 73 ? -12.816 1.431 6.191 1.00 96.25 73 PHE A CA 1
ATOM 545 C C . PHE A 1 73 ? -12.150 2.676 5.605 1.00 96.25 73 PHE A C 1
ATOM 547 O O . PHE A 1 73 ? -12.780 3.732 5.533 1.00 96.25 73 PHE A O 1
ATOM 554 N N . TRP A 1 74 ? -10.889 2.559 5.199 1.00 96.94 74 TRP A N 1
ATOM 555 C CA . TRP A 1 74 ? -10.129 3.642 4.571 1.00 96.94 74 TRP A CA 1
ATOM 556 C C . TRP A 1 74 ? -9.017 3.084 3.677 1.00 96.94 74 TRP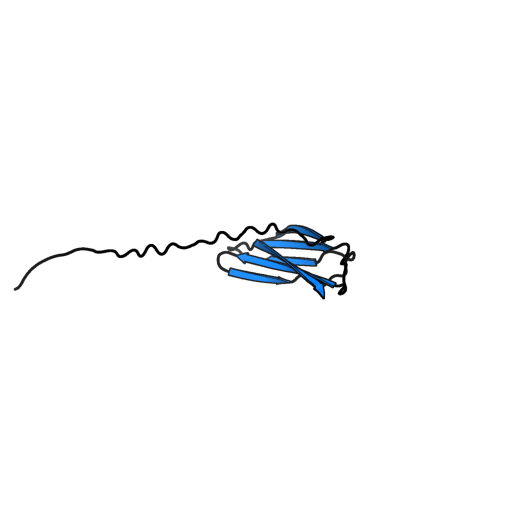 A C 1
ATOM 558 O O . TRP A 1 74 ? -8.842 1.867 3.578 1.00 96.94 74 TRP A O 1
ATOM 568 N N . TYR A 1 75 ? -8.279 3.977 3.022 1.00 97.44 75 TYR A N 1
ATOM 569 C CA . TYR A 1 75 ? -7.138 3.629 2.184 1.00 97.44 75 TYR A CA 1
ATOM 570 C C . TYR A 1 75 ? -5.869 4.263 2.731 1.00 97.44 75 TYR A C 1
ATOM 572 O O . TYR A 1 75 ? -5.895 5.421 3.143 1.00 97.44 75 TYR A O 1
ATOM 580 N N . GLU A 1 76 ? -4.773 3.516 2.673 1.00 98.31 76 GLU A N 1
ATOM 581 C CA . GLU A 1 76 ? -3.433 4.021 2.957 1.00 98.31 76 GLU A CA 1
ATOM 582 C C . GLU A 1 76 ? -2.569 3.893 1.712 1.00 98.31 76 GLU A C 1
ATOM 584 O O . GLU A 1 76 ? -2.634 2.904 0.976 1.00 98.31 76 GLU A O 1
ATOM 589 N N . LEU A 1 77 ? -1.781 4.930 1.457 1.00 98.06 77 LEU A N 1
ATOM 590 C CA . LEU A 1 77 ? -0.998 5.073 0.239 1.00 98.06 77 LEU A CA 1
ATOM 591 C C . LEU A 1 77 ? 0.470 4.803 0.541 1.00 98.06 77 LEU A C 1
ATOM 593 O O . LEU A 1 77 ? 1.046 5.419 1.436 1.00 98.06 77 LEU A O 1
ATOM 597 N N . GLY A 1 78 ? 1.084 3.935 -0.254 1.00 97.62 78 GLY A N 1
ATOM 598 C CA . GLY A 1 78 ? 2.530 3.825 -0.302 1.00 97.62 78 GLY A CA 1
ATOM 599 C C . GLY A 1 78 ? 3.163 4.960 -1.103 1.00 97.62 78 GLY A C 1
ATOM 600 O O . GLY A 1 78 ? 2.494 5.738 -1.795 1.00 97.62 78 GLY A O 1
ATOM 601 N N . TYR A 1 79 ? 4.488 5.038 -1.025 1.00 97.06 79 TYR A N 1
ATOM 602 C CA . TYR A 1 79 ? 5.268 5.945 -1.859 1.00 97.06 79 TYR A CA 1
ATOM 603 C C . TYR A 1 79 ? 5.345 5.443 -3.300 1.00 97.06 79 TYR A C 1
ATOM 605 O O . TYR A 1 79 ? 5.292 4.239 -3.548 1.00 97.06 79 TYR A O 1
ATOM 613 N N . TRP A 1 80 ? 5.490 6.379 -4.236 1.00 96.44 80 TRP A N 1
ATOM 614 C CA . TRP A 1 80 ? 5.821 6.063 -5.621 1.00 96.44 80 TRP A CA 1
ATOM 615 C C . TRP A 1 80 ? 7.265 5.583 -5.710 1.00 96.44 80 TRP A C 1
ATOM 617 O O . TRP A 1 80 ? 8.165 6.247 -5.193 1.00 96.44 80 TRP A O 1
ATOM 627 N N . VAL A 1 81 ? 7.469 4.447 -6.363 1.00 95.44 81 VAL A N 1
ATOM 628 C CA . VAL A 1 81 ? 8.775 3.802 -6.505 1.00 95.44 81 VAL A CA 1
ATOM 629 C C . VAL A 1 81 ? 8.946 3.329 -7.941 1.00 95.44 81 VAL A C 1
ATOM 631 O O . VAL A 1 81 ? 7.975 2.965 -8.601 1.00 95.44 81 VAL A O 1
ATOM 634 N N . GLU A 1 82 ? 10.181 3.338 -8.427 1.00 93.88 82 GLU A N 1
ATOM 635 C CA . GLU A 1 82 ? 10.536 2.727 -9.708 1.00 93.88 82 GLU A CA 1
ATOM 636 C C . GLU A 1 82 ? 10.659 1.199 -9.541 1.00 93.88 82 GLU A C 1
ATOM 638 O O . GLU A 1 82 ? 11.193 0.740 -8.521 1.00 93.88 82 GLU A O 1
ATOM 643 N N . PRO A 1 83 ? 10.194 0.384 -10.508 1.00 93.62 83 PRO A N 1
ATOM 644 C CA . PRO A 1 83 ? 10.434 -1.052 -10.520 1.00 93.62 83 PRO A CA 1
ATOM 645 C C . PRO A 1 83 ? 11.922 -1.375 -10.368 1.00 93.62 83 PRO A C 1
ATOM 647 O O . PRO A 1 83 ? 12.773 -0.751 -11.001 1.00 93.62 83 PRO A O 1
ATOM 650 N N . GLY A 1 84 ? 12.240 -2.325 -9.491 1.00 92.25 84 GLY A N 1
ATOM 651 C CA . GLY A 1 84 ? 13.616 -2.707 -9.163 1.00 92.25 84 GLY A CA 1
ATOM 652 C C . GLY A 1 84 ? 14.350 -1.804 -8.154 1.00 92.25 84 GLY A C 1
ATOM 653 O O . GLY A 1 84 ? 15.441 -2.171 -7.724 1.00 92.25 84 GLY A O 1
ATOM 654 N N . PHE A 1 85 ? 13.779 -0.672 -7.715 1.00 91.50 85 PHE A N 1
ATOM 655 C CA . PHE A 1 85 ? 14.434 0.269 -6.778 1.00 91.50 85 PHE A CA 1
ATOM 656 C C . PHE A 1 85 ? 13.977 0.158 -5.315 1.00 91.50 85 PHE A C 1
ATOM 658 O O . PHE A 1 85 ? 14.402 0.937 -4.460 1.00 91.50 85 PHE A O 1
ATOM 665 N N . GLY A 1 86 ? 13.146 -0.833 -5.005 1.00 92.50 86 GLY A N 1
ATOM 666 C CA . GLY A 1 86 ? 12.664 -1.119 -3.655 1.00 92.50 86 GLY A CA 1
ATOM 667 C C . GLY A 1 86 ? 11.142 -1.204 -3.595 1.00 92.50 86 GLY A C 1
ATOM 668 O O . GLY A 1 86 ? 10.479 -0.969 -4.606 1.00 92.50 86 GLY A O 1
ATOM 669 N N . PRO A 1 87 ? 10.581 -1.596 -2.440 1.00 96.44 87 PRO A N 1
ATOM 670 C CA . PRO A 1 87 ? 9.149 -1.800 -2.314 1.00 96.44 87 PRO A CA 1
ATOM 671 C C . PRO A 1 87 ? 8.387 -0.503 -2.032 1.00 96.44 87 PRO A C 1
ATOM 673 O O . PRO A 1 87 ? 8.874 0.394 -1.340 1.00 96.44 87 PRO A O 1
ATOM 676 N N . SER A 1 88 ? 7.135 -0.459 -2.478 1.00 97.38 88 SER A N 1
ATOM 677 C CA . SER A 1 88 ? 6.134 0.477 -1.974 1.00 97.38 88 SER A CA 1
ATOM 678 C C . SER A 1 88 ? 5.405 -0.161 -0.793 1.00 97.38 88 SER A C 1
ATOM 680 O O . SER A 1 88 ? 4.856 -1.256 -0.925 1.00 97.38 88 SER A O 1
ATOM 682 N N . SER A 1 89 ? 5.384 0.511 0.358 1.00 98.19 89 SER A N 1
ATOM 683 C CA . SER A 1 89 ? 4.749 -0.001 1.580 1.00 98.19 89 SER A CA 1
ATOM 684 C C . SER A 1 89 ? 3.688 0.956 2.105 1.00 98.19 89 SER A C 1
ATOM 686 O O . SER A 1 89 ? 3.888 2.169 2.080 1.00 98.19 89 SER A O 1
ATOM 688 N N . ALA A 1 90 ? 2.591 0.403 2.617 1.00 98.25 90 ALA A N 1
ATOM 689 C CA . ALA A 1 90 ? 1.507 1.136 3.260 1.00 98.25 90 ALA A CA 1
ATOM 690 C C . ALA A 1 90 ? 1.080 0.430 4.553 1.00 98.25 90 ALA A C 1
ATOM 692 O O . ALA A 1 90 ? 1.038 -0.802 4.620 1.00 98.25 90 ALA A O 1
ATOM 693 N N . GLU A 1 91 ? 0.748 1.214 5.577 1.00 98.31 91 GLU A N 1
ATOM 694 C CA . GLU A 1 91 ? 0.482 0.713 6.925 1.00 98.31 91 GLU A CA 1
ATOM 695 C C . GLU A 1 91 ? -0.916 1.086 7.398 1.00 98.31 91 GLU A C 1
ATOM 697 O O . GLU A 1 91 ? -1.236 2.252 7.600 1.00 98.31 91 GLU A O 1
ATOM 702 N N . CYS A 1 92 ? -1.742 0.071 7.638 1.00 97.81 92 CYS A N 1
ATOM 703 C CA . CYS A 1 92 ? -3.023 0.237 8.299 1.00 97.81 92 CYS A CA 1
ATOM 704 C C . CYS A 1 92 ? -2.785 0.300 9.811 1.00 97.81 92 CYS A C 1
ATOM 706 O O . CYS A 1 92 ? -2.736 -0.736 10.483 1.00 97.81 92 CYS A O 1
ATOM 708 N N . GLN A 1 93 ? -2.641 1.514 10.342 1.00 96.75 93 GLN A N 1
ATOM 709 C CA . GLN A 1 93 ? -2.481 1.761 11.773 1.00 96.75 93 GLN A CA 1
ATOM 710 C C . GLN A 1 93 ? -3.854 1.882 12.449 1.00 96.75 93 GLN A C 1
ATOM 712 O O . GLN A 1 93 ? -4.685 2.707 12.073 1.00 96.75 93 GLN A O 1
ATOM 717 N N . GLY A 1 94 ? -4.101 1.051 13.458 1.00 93.31 94 GLY A N 1
ATOM 718 C CA . GLY A 1 94 ? -5.307 1.107 14.276 1.00 93.31 94 GLY A CA 1
ATOM 719 C C . GLY A 1 94 ? -5.130 1.914 15.560 1.00 93.31 94 GLY A C 1
ATOM 720 O O . GLY A 1 94 ? -4.054 2.420 15.881 1.00 93.31 94 GLY A O 1
ATOM 721 N N . GLY A 1 95 ? -6.213 2.005 16.330 1.00 88.00 95 GLY A N 1
ATOM 722 C CA . GLY A 1 95 ? -6.184 2.553 17.685 1.00 88.00 95 GLY A CA 1
ATOM 723 C C . GLY A 1 95 ? -5.806 1.493 18.724 1.00 88.00 95 GLY A C 1
ATOM 724 O O . GLY A 1 95 ? -5.873 0.294 18.464 1.00 88.00 95 GLY A O 1
ATOM 725 N N . LEU A 1 96 ? -5.497 1.925 19.952 1.00 80.50 96 LEU A N 1
ATOM 726 C CA . LEU A 1 96 ? -5.071 1.037 21.050 1.00 80.50 96 LEU A CA 1
ATOM 727 C C . LEU A 1 96 ? -6.046 -0.127 21.327 1.00 80.50 96 LEU A C 1
ATOM 729 O O . LEU A 1 96 ? -5.620 -1.214 21.705 1.00 80.50 96 LEU A O 1
ATOM 733 N N . LEU A 1 97 ? -7.348 0.096 21.129 1.00 86.25 97 LEU A N 1
ATOM 734 C CA . LEU A 1 97 ? -8.411 -0.893 21.352 1.00 86.25 97 LEU A CA 1
ATOM 735 C C . LEU A 1 97 ? -9.021 -1.434 20.048 1.00 86.25 97 LEU A C 1
ATOM 737 O O . LEU A 1 97 ? -9.998 -2.178 20.088 1.00 86.25 97 LEU A O 1
AT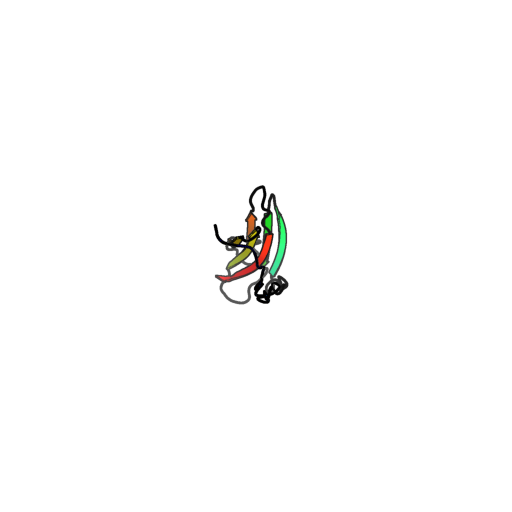OM 741 N N . SER A 1 98 ? -8.487 -1.044 18.889 1.00 91.19 98 SER A N 1
ATOM 742 C CA . SER A 1 98 ? -9.023 -1.429 17.585 1.00 91.19 98 SER A CA 1
ATOM 743 C C . SER A 1 98 ? -7.886 -1.641 16.595 1.00 91.19 98 SER A C 1
ATOM 745 O O . SER A 1 98 ? -7.419 -0.702 15.952 1.00 91.19 98 SER A O 1
ATOM 747 N N . VAL A 1 99 ? -7.428 -2.892 16.512 1.00 95.44 99 VAL A N 1
ATOM 748 C CA . VAL A 1 99 ? -6.358 -3.308 15.600 1.00 95.44 99 VAL A CA 1
ATOM 749 C C . VAL A 1 99 ? -6.850 -3.207 14.162 1.00 95.44 99 VAL A C 1
ATOM 751 O O . VAL A 1 99 ? -7.821 -3.873 13.789 1.00 95.44 99 VAL A O 1
ATOM 754 N N . ALA A 1 100 ? -6.154 -2.410 13.357 1.00 97.44 100 ALA A N 1
ATOM 755 C CA . ALA A 1 100 ? -6.429 -2.310 11.933 1.00 97.44 100 ALA A CA 1
ATOM 756 C C . ALA A 1 100 ? -5.807 -3.483 11.164 1.00 97.44 100 ALA A C 1
ATOM 758 O O . ALA A 1 100 ? -4.800 -4.067 11.569 1.00 97.44 100 ALA A O 1
ATOM 759 N N . ARG A 1 101 ? -6.431 -3.855 10.050 1.00 96.94 101 ARG A N 1
ATOM 760 C CA . ARG A 1 101 ? -5.971 -4.934 9.173 1.00 96.94 101 ARG A CA 1
ATOM 761 C C . ARG A 1 101 ? -5.945 -4.465 7.734 1.00 96.94 101 ARG A C 1
ATOM 763 O O . ARG A 1 101 ? -6.811 -3.694 7.322 1.00 96.94 101 ARG A O 1
ATOM 770 N N . VAL A 1 102 ? -5.011 -5.018 6.968 1.00 96.62 102 VAL A N 1
ATOM 771 C CA . VAL A 1 102 ? -5.069 -4.962 5.508 1.00 96.62 102 VAL A CA 1
ATOM 772 C C . VAL A 1 102 ? -6.144 -5.958 5.077 1.00 96.62 102 VAL A C 1
ATOM 774 O O . VAL A 1 102 ? -6.012 -7.161 5.307 1.00 96.62 102 VAL A O 1
ATOM 777 N N . VAL A 1 103 ? -7.242 -5.478 4.504 1.00 95.50 103 VAL A N 1
ATOM 778 C CA . VAL A 1 103 ? -8.332 -6.331 3.996 1.00 95.50 103 VAL A CA 1
ATOM 779 C C . VAL A 1 103 ? -8.242 -6.566 2.492 1.00 95.50 103 VAL A C 1
ATOM 781 O O . VAL A 1 103 ? -8.833 -7.521 2.003 1.00 95.50 103 VAL A O 1
ATOM 784 N N . GLY A 1 104 ? -7.433 -5.770 1.799 1.00 94.69 104 GLY A N 1
ATOM 785 C CA . GLY A 1 104 ? -7.059 -5.944 0.400 1.00 94.69 104 GLY A CA 1
ATOM 786 C C . GLY A 1 104 ? -6.030 -4.895 -0.012 1.00 94.69 104 GLY A C 1
ATOM 787 O O . GLY A 1 104 ? -5.631 -4.059 0.804 1.00 94.69 104 GLY A O 1
ATOM 788 N N . TYR A 1 105 ? -5.605 -4.923 -1.268 1.00 95.50 105 TYR A N 1
ATOM 789 C CA . TYR A 1 105 ? -4.796 -3.860 -1.858 1.00 95.50 105 TYR A CA 1
ATOM 790 C C . TYR A 1 105 ? -4.942 -3.832 -3.378 1.00 95.50 105 TYR A C 1
ATOM 792 O O . TYR A 1 105 ? -5.504 -4.736 -3.992 1.00 95.50 105 TYR A O 1
ATOM 800 N N . HIS A 1 106 ? -4.396 -2.784 -3.979 1.00 94.31 106 HIS A N 1
ATOM 801 C CA . HIS A 1 106 ? -4.085 -2.731 -5.403 1.00 94.31 106 HIS A CA 1
ATOM 802 C C . HIS A 1 106 ? -2.796 -1.938 -5.613 1.00 94.31 106 HIS A C 1
ATOM 804 O O . HIS A 1 106 ? -2.250 -1.368 -4.664 1.00 94.31 106 HIS A O 1
ATOM 810 N N . VAL A 1 107 ? -2.302 -1.940 -6.846 1.00 92.75 107 VAL A N 1
ATOM 811 C CA . VAL A 1 107 ? -1.151 -1.147 -7.270 1.00 92.75 107 VAL A CA 1
ATOM 812 C C . VAL A 1 107 ? -1.653 -0.070 -8.221 1.00 92.75 107 VAL A C 1
ATOM 814 O O . VAL A 1 107 ? -2.341 -0.385 -9.190 1.00 92.75 107 VAL A O 1
ATOM 817 N N . ASP A 1 108 ? -1.332 1.183 -7.914 1.00 92.56 108 ASP A N 1
ATOM 818 C CA . ASP A 1 108 ? -1.482 2.284 -8.863 1.00 92.56 108 ASP A CA 1
ATOM 819 C C . ASP A 1 108 ? -0.198 2.402 -9.689 1.00 92.56 108 ASP A C 1
ATOM 821 O O . ASP A 1 108 ? 0.900 2.241 -9.152 1.00 92.56 108 ASP A O 1
ATOM 825 N N . GLU A 1 109 ? -0.343 2.776 -10.958 1.00 90.69 109 GLU A N 1
ATOM 826 C CA . GLU A 1 109 ? 0.753 3.045 -11.895 1.00 90.69 109 GLU A CA 1
ATOM 827 C C . GLU A 1 109 ? 0.637 4.502 -12.386 1.00 90.69 109 GLU A C 1
ATOM 829 O O . GLU A 1 109 ? -0.469 4.960 -12.699 1.00 90.69 109 GLU A O 1
ATOM 834 N N . ARG A 1 110 ? 1.742 5.266 -12.409 1.00 86.75 110 ARG A N 1
ATOM 835 C CA . ARG A 1 110 ? 1.762 6.667 -12.882 1.00 86.75 110 ARG A CA 1
ATOM 836 C C . ARG A 1 110 ? 3.045 7.082 -13.589 1.00 86.75 110 ARG A C 1
ATOM 838 O O . ARG A 1 110 ? 4.127 6.571 -13.234 1.00 86.75 110 ARG A O 1
#

Foldseek 3Di:
DDDDDDDDDDDDPPPPPPPPPDPPQPPQDADPQKDKDKADDQLEIKMKMAHQDDDDDDFWKAKWFWKDWDPDTDIFIFDIDGHPGGITMTIRHDDPVTRMYRSYMYMDHD

Secondary structure (DSSP, 8-state):
----------------------------PPPTTEEEEEEEETTEEEEEEEES--SSS---EEEEEEEEETTEEEEEEPPPB-TTS--EEEEEE-BTTB--EEEEEEEEE-

Radius of gyration: 23.83 Å; chains: 1; bounding box: 80×20×58 Å